Protein AF-A0A0Q4DCH8-F1 (afdb_monomer)

Foldseek 3Di:
DVVVVVVQQVQCVVLCVVCVVVVDNDSALLVLLPDDLVPCLVCLVVLLVVLPDPDDLVNNLSSLSSCLAQSLAPPNLVSLLVVLPDPPHDPSSLLSSLQSLLRRAALVNQVSLVVCLVVDPDPSSNVSSVSSNVVHPDD

Structure (mmCIF, N/CA/C/O backbone):
data_AF-A0A0Q4DCH8-F1
#
_entry.id   AF-A0A0Q4DCH8-F1
#
loop_
_atom_site.group_PDB
_atom_site.id
_atom_site.type_symbol
_atom_site.label_atom_id
_atom_site.label_alt_id
_atom_site.label_comp_id
_atom_site.label_asym_id
_atom_site.label_entity_id
_atom_site.label_seq_id
_atom_site.pdbx_PDB_ins_code
_atom_site.Cartn_x
_atom_site.Cartn_y
_atom_site.Cartn_z
_atom_site.occupancy
_atom_site.B_iso_or_equiv
_atom_site.auth_seq_id
_atom_site.auth_comp_id
_atom_site.auth_asym_id
_atom_site.auth_atom_id
_atom_site.pdbx_PDB_model_num
AT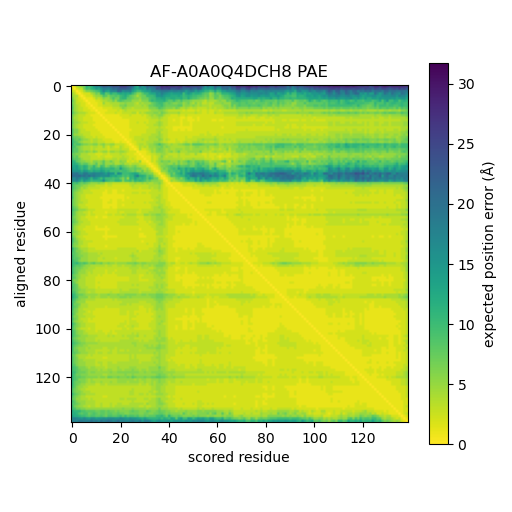OM 1 N N . MET A 1 1 ? -0.585 -26.965 1.423 1.00 51.53 1 MET A N 1
ATOM 2 C CA . MET A 1 1 ? 0.187 -25.856 0.815 1.00 51.53 1 MET A CA 1
ATOM 3 C C . MET A 1 1 ? 0.097 -25.840 -0.717 1.00 51.53 1 MET A C 1
ATOM 5 O O . MET A 1 1 ? -0.179 -24.777 -1.246 1.00 51.53 1 MET A O 1
ATOM 9 N N . GLN A 1 2 ? 0.176 -26.979 -1.425 1.00 57.62 2 GLN A N 1
ATOM 10 C CA . GLN A 1 2 ? 0.203 -27.019 -2.907 1.00 57.62 2 GLN A CA 1
ATOM 11 C C . GLN A 1 2 ? -1.027 -26.421 -3.639 1.00 57.62 2 GLN A C 1
ATOM 13 O O . GLN A 1 2 ? -0.870 -25.765 -4.663 1.00 57.62 2 GLN A O 1
ATOM 18 N N . ALA A 1 3 ? -2.252 -26.583 -3.120 1.00 64.44 3 ALA A N 1
ATOM 19 C CA . ALA A 1 3 ? -3.463 -26.089 -3.801 1.00 64.44 3 ALA A CA 1
ATOM 20 C C . ALA A 1 3 ? -3.623 -24.553 -3.767 1.00 64.44 3 ALA A C 1
ATOM 22 O O . ALA A 1 3 ? -4.148 -23.959 -4.707 1.00 64.44 3 ALA A O 1
ATOM 23 N N . LYS A 1 4 ? -3.157 -23.907 -2.689 1.00 66.94 4 LYS A N 1
ATOM 24 C CA . LYS A 1 4 ? -3.235 -22.447 -2.503 1.00 66.94 4 LYS A CA 1
ATOM 25 C C . LYS A 1 4 ? -2.260 -21.735 -3.452 1.00 66.94 4 LYS A C 1
ATOM 27 O O . LYS A 1 4 ? -2.626 -20.773 -4.112 1.00 66.94 4 LYS A O 1
ATOM 32 N N . GLU A 1 5 ? -1.061 -22.291 -3.593 1.00 68.69 5 GLU A N 1
ATOM 33 C CA . GLU A 1 5 ? -0.017 -21.804 -4.497 1.00 68.69 5 GLU 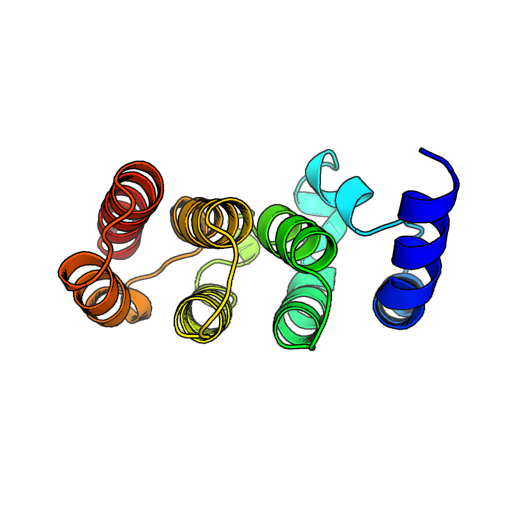A CA 1
ATOM 34 C C . GLU A 1 5 ? -0.407 -21.943 -5.980 1.00 68.69 5 GLU A C 1
ATOM 36 O O . GLU A 1 5 ? -0.288 -20.985 -6.741 1.00 68.69 5 GLU A O 1
ATOM 41 N N . ALA A 1 6 ? -0.977 -23.084 -6.385 1.00 75.94 6 ALA A N 1
ATOM 42 C CA . ALA A 1 6 ? -1.443 -23.292 -7.761 1.00 75.94 6 ALA A CA 1
ATOM 43 C C . ALA A 1 6 ? -2.556 -22.309 -8.179 1.00 75.94 6 ALA A C 1
ATOM 45 O O . ALA A 1 6 ? -2.575 -21.829 -9.319 1.00 75.94 6 ALA A O 1
ATOM 46 N N . ARG A 1 7 ? -3.464 -21.969 -7.251 1.00 81.12 7 ARG A N 1
ATOM 47 C CA . ARG A 1 7 ? -4.501 -20.955 -7.483 1.00 81.12 7 ARG A CA 1
ATOM 48 C C . ARG A 1 7 ? -3.879 -19.584 -7.752 1.00 81.12 7 ARG A C 1
ATOM 50 O O . ARG A 1 7 ? -4.248 -18.950 -8.737 1.00 81.12 7 ARG A O 1
ATOM 57 N N . TYR A 1 8 ? -2.908 -19.162 -6.943 1.00 82.06 8 TYR A N 1
ATOM 58 C CA . TYR A 1 8 ? -2.243 -17.873 -7.142 1.00 82.06 8 TYR A CA 1
ATOM 59 C C . TYR A 1 8 ? -1.471 -17.799 -8.446 1.00 82.06 8 TYR A C 1
ATOM 61 O O . TYR A 1 8 ? -1.583 -16.809 -9.155 1.00 82.06 8 TYR A O 1
ATOM 69 N N . LEU A 1 9 ? -0.768 -18.865 -8.827 1.00 82.25 9 LEU A N 1
ATOM 70 C CA . LEU A 1 9 ? -0.047 -18.896 -10.101 1.00 82.25 9 LEU A CA 1
ATOM 71 C C . LEU A 1 9 ? -0.975 -18.740 -11.314 1.00 82.25 9 LEU A C 1
ATOM 73 O O . LEU A 1 9 ? -0.566 -18.170 -12.332 1.00 82.25 9 LEU A O 1
ATOM 77 N N . THR A 1 10 ? -2.207 -19.243 -11.208 1.00 87.75 10 THR A N 1
ATOM 78 C CA . THR A 1 10 ? -3.239 -19.091 -12.243 1.00 87.75 10 THR A CA 1
ATOM 79 C C . THR A 1 10 ? -3.763 -17.660 -12.276 1.00 87.75 10 THR A C 1
ATOM 81 O O . THR A 1 10 ? -3.823 -17.038 -13.332 1.00 87.75 10 THR A O 1
ATOM 84 N N . GLU A 1 11 ? -4.104 -17.122 -11.111 1.00 91.75 11 GLU A N 1
ATOM 85 C CA . GLU A 1 11 ? -4.675 -15.788 -10.962 1.00 91.75 11 GLU A CA 1
ATOM 86 C C . GLU A 1 11 ? -3.686 -14.672 -11.340 1.00 91.75 11 GLU A C 1
ATOM 88 O O . GLU A 1 11 ? -4.040 -13.710 -12.020 1.00 91.75 11 GLU A O 1
ATOM 93 N N . GLU A 1 12 ? -2.416 -14.841 -10.978 1.00 92.00 12 GLU A N 1
ATOM 94 C CA . GLU A 1 12 ? -1.329 -13.904 -11.252 1.00 92.00 12 GLU A CA 1
ATOM 95 C C . GLU A 1 12 ? -0.763 -14.038 -12.680 1.00 92.00 12 GLU A C 1
ATOM 97 O O . GLU A 1 12 ? 0.096 -13.257 -13.092 1.00 92.00 12 GLU A O 1
ATOM 102 N N . ALA A 1 13 ? -1.226 -15.014 -13.471 1.00 92.75 13 ALA A N 1
ATOM 103 C CA . ALA A 1 13 ? -0.728 -15.250 -14.827 1.00 92.75 13 ALA A CA 1
ATOM 104 C C . ALA A 1 13 ? -0.692 -13.982 -15.711 1.00 92.75 13 ALA A C 1
ATOM 106 O O . ALA A 1 13 ? 0.326 -13.782 -1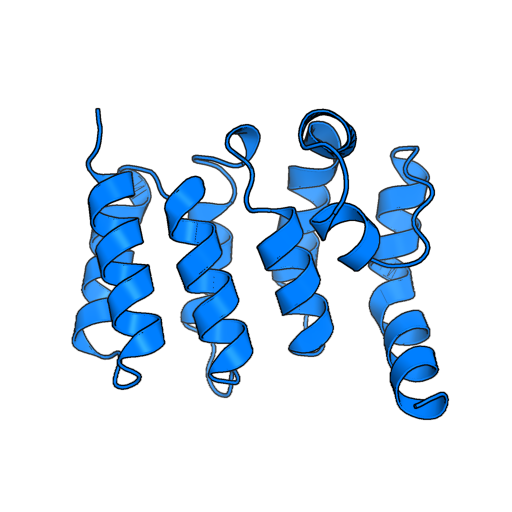6.379 1.00 92.75 13 ALA A O 1
ATOM 107 N N . PRO A 1 14 ? -1.699 -13.079 -15.686 1.00 95.06 14 PRO A N 1
ATOM 108 C CA . PRO A 1 14 ? -1.634 -11.839 -16.455 1.00 95.06 14 PRO A CA 1
ATOM 109 C C . PRO A 1 14 ? -0.479 -10.925 -16.029 1.00 95.06 14 PRO A C 1
ATOM 111 O O . PRO A 1 14 ? 0.192 -10.367 -16.890 1.00 95.06 14 PRO A O 1
ATOM 114 N N . LEU A 1 15 ? -0.222 -10.789 -14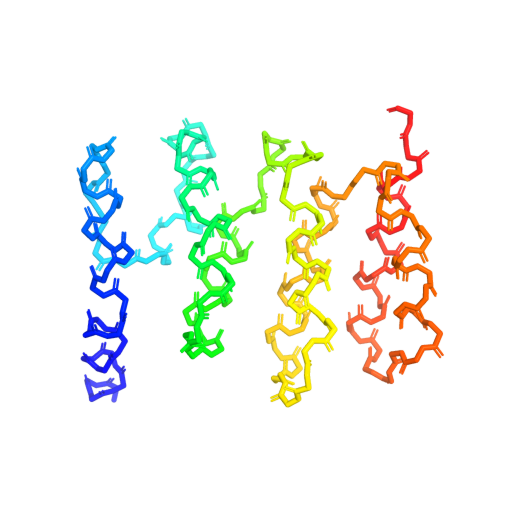.721 1.00 94.44 15 LEU A N 1
ATOM 115 C CA . LEU A 1 15 ? 0.879 -9.966 -14.207 1.00 94.44 15 LEU A CA 1
ATOM 116 C C . LEU A 1 15 ? 2.225 -10.558 -14.605 1.00 94.44 15 LEU A C 1
ATOM 118 O O . LEU A 1 15 ? 3.083 -9.837 -15.104 1.00 94.44 15 LEU A O 1
ATOM 122 N N . ARG A 1 16 ? 2.402 -11.871 -14.450 1.00 92.81 16 ARG A N 1
ATOM 123 C CA . ARG A 1 16 ? 3.651 -12.540 -14.840 1.00 92.81 16 ARG A CA 1
ATOM 124 C C . ARG A 1 16 ? 3.948 -12.363 -16.323 1.00 92.81 16 ARG A C 1
ATOM 126 O O . ARG A 1 16 ? 5.090 -12.120 -16.694 1.00 92.81 16 ARG A O 1
ATOM 133 N N . GLU A 1 17 ? 2.925 -12.443 -17.162 1.00 93.56 17 GLU A N 1
ATOM 134 C CA . GLU A 1 17 ? 3.073 -12.267 -18.600 1.00 93.56 17 GLU A CA 1
ATOM 135 C C . GLU A 1 17 ? 3.389 -10.807 -18.983 1.00 93.56 17 GLU A C 1
ATOM 137 O O . GLU A 1 17 ? 4.266 -10.570 -19.816 1.00 93.56 17 GLU A O 1
ATOM 142 N N . ASP A 1 18 ? 2.759 -9.822 -18.333 1.00 94.69 18 ASP A N 1
ATOM 143 C CA . ASP A 1 18 ? 3.103 -8.402 -18.492 1.00 94.69 18 ASP A CA 1
ATOM 144 C C . ASP A 1 18 ? 4.542 -8.097 -18.020 1.00 94.69 18 ASP A C 1
ATOM 146 O O . ASP A 1 18 ? 5.285 -7.388 -18.701 1.00 94.69 18 ASP A O 1
ATOM 150 N N . LEU A 1 19 ? 4.984 -8.686 -16.906 1.00 92.25 19 LEU A N 1
ATOM 151 C CA . LEU A 1 19 ? 6.357 -8.559 -16.402 1.00 92.25 19 LEU A CA 1
ATOM 152 C C . LEU A 1 19 ? 7.379 -9.232 -17.329 1.00 92.25 19 LEU A C 1
ATOM 154 O O . LEU A 1 19 ? 8.433 -8.658 -17.609 1.00 92.25 19 LEU A O 1
ATOM 158 N N . ARG A 1 20 ? 7.054 -10.409 -17.872 1.00 91.69 20 ARG A N 1
ATOM 159 C CA . ARG A 1 20 ? 7.909 -11.126 -18.826 1.00 91.69 20 ARG A CA 1
ATOM 160 C C . ARG A 1 20 ? 8.143 -10.317 -20.096 1.00 91.69 20 ARG A C 1
ATOM 162 O O . ARG A 1 20 ? 9.270 -10.278 -20.588 1.00 91.69 20 ARG A O 1
ATOM 169 N N . ARG A 1 21 ? 7.115 -9.630 -20.606 1.00 92.81 21 ARG A N 1
ATOM 170 C CA . ARG A 1 21 ? 7.243 -8.713 -21.754 1.00 92.81 21 ARG A CA 1
ATOM 171 C C . ARG A 1 21 ? 8.196 -7.545 -21.496 1.00 92.81 21 ARG A C 1
ATOM 173 O O . ARG A 1 21 ? 8.791 -7.042 -22.442 1.00 92.81 21 ARG A O 1
ATOM 180 N N . LEU A 1 22 ? 8.372 -7.149 -20.237 1.00 90.56 22 LEU A N 1
ATOM 181 C CA . LEU A 1 22 ? 9.335 -6.128 -19.816 1.00 90.56 22 LEU A CA 1
ATOM 182 C C . LEU A 1 22 ? 10.748 -6.685 -19.561 1.00 90.56 22 LEU A C 1
ATOM 184 O O . LEU A 1 22 ? 11.637 -5.931 -19.174 1.00 90.56 22 LEU A O 1
ATOM 188 N N . GLY A 1 23 ? 10.971 -7.986 -19.780 1.00 90.56 23 GLY A N 1
ATOM 189 C CA . GLY A 1 23 ? 12.258 -8.650 -19.561 1.00 90.56 23 GLY A CA 1
ATOM 190 C C . GLY A 1 23 ? 12.447 -9.224 -18.153 1.00 90.56 23 GLY A C 1
ATOM 191 O O . GLY A 1 23 ? 13.536 -9.702 -17.837 1.00 90.56 23 GLY A O 1
ATOM 192 N N . PHE A 1 24 ? 11.408 -9.222 -17.311 1.00 88.44 24 PHE A N 1
ATOM 193 C CA . PHE A 1 24 ? 11.467 -9.795 -15.966 1.00 88.44 24 PHE A CA 1
ATOM 194 C C . PHE A 1 24 ? 11.061 -11.265 -15.966 1.00 88.44 24 PHE A C 1
ATOM 196 O O . PHE A 1 24 ? 9.912 -11.611 -16.230 1.00 88.44 24 PHE A O 1
ATOM 203 N N . SER A 1 25 ? 11.996 -12.145 -15.614 1.00 83.44 25 SER A N 1
ATOM 204 C CA . SER A 1 25 ? 11.708 -13.567 -15.421 1.00 83.44 25 SER A CA 1
ATOM 205 C C . SER A 1 25 ? 11.425 -13.851 -13.946 1.00 83.44 25 SER A C 1
ATOM 207 O O . SER A 1 25 ? 12.316 -14.282 -13.216 1.00 83.44 25 SER A O 1
ATOM 209 N N . VAL A 1 26 ? 10.185 -13.615 -13.514 1.00 83.06 26 VAL A N 1
ATOM 210 C CA . VAL A 1 26 ? 9.714 -13.939 -12.157 1.00 83.06 26 VAL A CA 1
ATOM 211 C C . VAL A 1 26 ? 8.825 -15.179 -12.153 1.00 83.06 26 VAL A C 1
ATOM 213 O O . VAL A 1 26 ? 8.061 -15.419 -13.089 1.00 83.06 26 VAL A O 1
ATOM 216 N N . LYS A 1 27 ? 8.900 -15.970 -11.081 1.00 83.31 27 LYS A N 1
ATOM 217 C CA . LYS A 1 27 ? 7.964 -17.072 -10.833 1.00 83.31 27 LYS A CA 1
ATOM 218 C C . LYS A 1 27 ? 6.611 -16.543 -10.365 1.00 83.31 27 LYS A C 1
ATOM 220 O O . LYS A 1 27 ? 5.593 -17.121 -10.744 1.00 83.31 27 LYS A O 1
ATOM 225 N N . TRP A 1 28 ? 6.632 -15.456 -9.595 1.00 84.12 28 TRP A N 1
ATOM 226 C CA . TRP A 1 28 ? 5.497 -14.751 -8.987 1.00 84.12 28 TRP A CA 1
ATOM 227 C C . TRP A 1 28 ? 5.950 -13.392 -8.418 1.00 84.12 28 TRP A C 1
ATOM 229 O O . TRP A 1 28 ? 7.146 -13.161 -8.232 1.00 84.12 28 TRP A O 1
ATOM 239 N N . VAL A 1 29 ? 5.013 -12.495 -8.108 1.00 85.19 29 VAL A N 1
ATOM 240 C CA . VAL A 1 29 ? 5.287 -11.108 -7.681 1.00 85.19 29 VAL A CA 1
ATOM 241 C C . VAL A 1 29 ? 6.138 -11.017 -6.415 1.00 85.19 29 VAL A C 1
ATOM 243 O O . VAL A 1 29 ? 6.913 -10.075 -6.245 1.00 85.19 29 VAL A O 1
ATOM 246 N N . TRP A 1 30 ? 6.056 -12.019 -5.539 1.00 85.00 30 TRP A N 1
ATOM 247 C CA . TRP A 1 30 ? 6.834 -12.077 -4.302 1.00 85.00 30 TRP A CA 1
ATOM 248 C C . TRP A 1 30 ? 8.345 -12.177 -4.537 1.00 85.00 30 TRP A C 1
ATOM 250 O O . TRP A 1 30 ? 9.116 -11.812 -3.648 1.00 85.00 30 TRP A O 1
ATOM 260 N N . ASP A 1 31 ? 8.783 -12.577 -5.736 1.00 83.81 31 ASP A N 1
ATOM 261 C CA . ASP A 1 31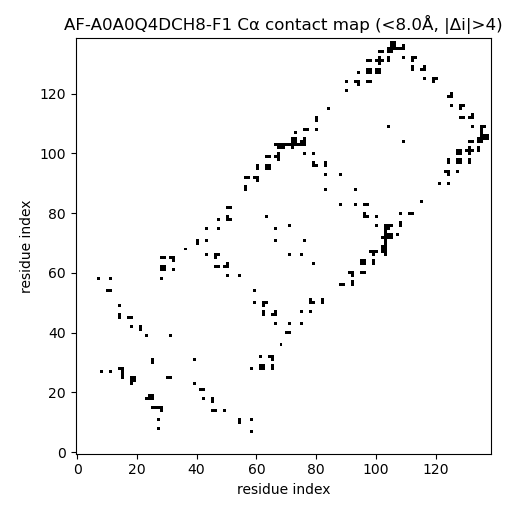 ? 10.201 -12.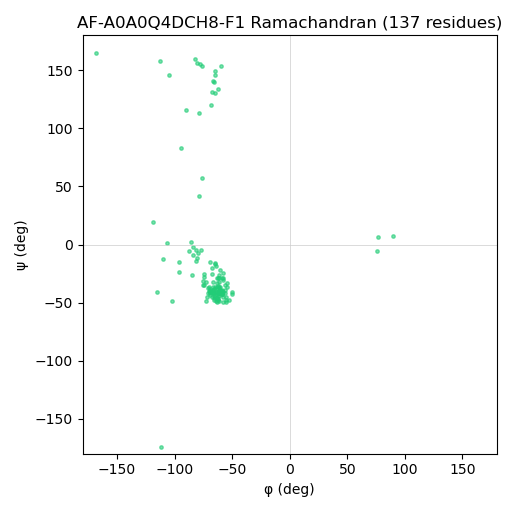552 -6.104 1.00 83.81 31 ASP A CA 1
ATOM 262 C C . ASP A 1 31 ? 10.774 -11.125 -6.076 1.00 83.81 31 ASP A C 1
ATOM 264 O O . ASP A 1 31 ? 11.953 -10.947 -5.772 1.00 83.81 31 ASP A O 1
ATOM 268 N N . PHE A 1 32 ? 9.954 -10.092 -6.314 1.00 79.88 32 PHE A N 1
ATOM 269 C CA . PHE A 1 32 ? 10.399 -8.698 -6.231 1.00 79.88 32 PHE A CA 1
ATOM 270 C C . PHE A 1 32 ? 10.581 -8.195 -4.802 1.00 79.88 32 PHE A C 1
ATOM 272 O O . PHE A 1 32 ? 11.438 -7.347 -4.569 1.00 79.88 32 PHE A O 1
ATOM 279 N N . VAL A 1 33 ? 9.840 -8.740 -3.834 1.00 78.38 33 VAL A N 1
ATOM 280 C CA . VAL A 1 33 ? 9.887 -8.281 -2.434 1.00 78.38 33 VAL A CA 1
ATOM 281 C C . VAL A 1 33 ? 11.275 -8.488 -1.819 1.00 78.38 33 VAL A C 1
ATOM 283 O O . VAL A 1 33 ? 11.690 -7.713 -0.962 1.00 78.38 33 VAL A O 1
ATOM 286 N N . ASN A 1 34 ? 12.011 -9.498 -2.290 1.00 73.38 34 ASN A N 1
ATOM 287 C CA . ASN A 1 34 ? 13.378 -9.795 -1.852 1.00 73.38 34 ASN A CA 1
ATOM 288 C C . ASN A 1 34 ? 14.448 -9.426 -2.898 1.00 73.38 34 ASN A C 1
ATOM 290 O O . ASN A 1 34 ? 15.637 -9.669 -2.676 1.00 73.38 34 ASN A O 1
ATOM 294 N N . ALA A 1 35 ? 14.056 -8.869 -4.047 1.00 73.00 35 ALA A N 1
ATOM 295 C CA . ALA A 1 35 ? 14.987 -8.474 -5.097 1.00 73.00 35 ALA A CA 1
ATOM 296 C C . ALA A 1 35 ? 15.629 -7.112 -4.791 1.00 73.00 35 ALA A C 1
ATOM 298 O O . ALA A 1 35 ? 15.069 -6.271 -4.089 1.00 73.00 35 ALA A O 1
ATOM 299 N N . LYS A 1 36 ? 16.815 -6.861 -5.359 1.00 71.31 36 LYS A N 1
ATOM 300 C CA . LYS A 1 36 ? 17.473 -5.549 -5.250 1.00 71.31 36 LYS A CA 1
ATOM 301 C C . LYS A 1 36 ? 16.633 -4.480 -5.966 1.00 71.31 36 LYS A C 1
ATOM 303 O O . LYS A 1 36 ? 16.287 -4.674 -7.128 1.00 71.31 36 LYS A O 1
ATOM 308 N N . GLU A 1 37 ? 16.372 -3.356 -5.293 1.00 63.09 37 GLU A N 1
ATOM 309 C CA . GLU A 1 37 ? 15.432 -2.289 -5.708 1.00 63.09 37 GLU A CA 1
ATOM 310 C C . GLU A 1 37 ? 15.632 -1.805 -7.158 1.00 63.09 37 GLU A C 1
ATOM 312 O O . GLU A 1 37 ? 14.673 -1.696 -7.920 1.00 63.09 37 GLU A O 1
ATOM 317 N N . ASN A 1 38 ? 16.884 -1.621 -7.594 1.00 60.97 38 ASN A N 1
ATOM 318 C CA . ASN A 1 38 ? 17.197 -1.131 -8.944 1.00 60.97 38 ASN A CA 1
ATOM 319 C C . ASN A 1 38 ? 16.777 -2.084 -10.076 1.00 60.97 38 ASN A C 1
ATOM 321 O O . ASN A 1 38 ? 16.755 -1.671 -11.233 1.00 60.97 38 ASN A O 1
ATOM 325 N N . TYR A 1 39 ? 16.485 -3.356 -9.782 1.00 67.62 39 TYR A N 1
ATOM 326 C CA . TYR A 1 39 ? 16.158 -4.337 -10.815 1.00 67.62 39 TYR A CA 1
ATOM 327 C C . TYR A 1 39 ? 14.796 -4.056 -11.460 1.00 67.62 39 TYR A C 1
ATOM 329 O O . TYR A 1 39 ? 14.674 -4.219 -12.663 1.00 67.62 39 TYR A O 1
ATOM 337 N N . TYR A 1 40 ? 13.794 -3.586 -10.712 1.00 73.38 40 TYR A N 1
ATOM 338 C CA . TYR A 1 40 ? 12.390 -3.582 -11.158 1.00 73.38 40 TYR A CA 1
ATOM 339 C C . TYR A 1 40 ? 11.753 -2.188 -11.262 1.00 73.38 40 TYR A C 1
ATOM 341 O O . TYR A 1 40 ? 10.531 -2.066 -11.335 1.00 73.38 40 TYR A O 1
ATOM 349 N N . VAL A 1 41 ? 12.554 -1.122 -11.342 1.00 86.25 41 VAL A N 1
ATOM 350 C CA . VAL A 1 41 ? 12.044 0.256 -11.492 1.00 86.25 41 VAL A CA 1
ATOM 351 C C . VAL A 1 41 ? 11.141 0.401 -12.725 1.00 86.25 41 VAL A C 1
ATOM 353 O O . VAL A 1 41 ? 10.070 1.000 -12.643 1.00 86.25 41 VAL A O 1
ATOM 356 N N . SER A 1 42 ? 11.507 -0.205 -13.860 1.00 91.00 42 SER A N 1
ATOM 357 C CA . SER A 1 42 ? 10.680 -0.170 -15.078 1.00 91.00 42 SER A CA 1
ATOM 358 C C . SER A 1 42 ? 9.375 -0.972 -14.964 1.00 91.00 42 SER A C 1
ATOM 360 O O . SER A 1 42 ? 8.471 -0.763 -15.770 1.00 91.00 42 SER A O 1
ATOM 362 N N . ALA A 1 43 ? 9.232 -1.844 -13.957 1.00 93.19 43 ALA A N 1
ATOM 363 C CA . ALA A 1 43 ? 7.997 -2.581 -13.692 1.00 93.19 43 ALA A CA 1
ATOM 364 C C . ALA A 1 43 ? 6.952 -1.756 -12.922 1.00 93.19 43 ALA A C 1
ATOM 366 O O . ALA A 1 43 ? 5.788 -2.153 -12.883 1.00 93.19 43 ALA A O 1
ATOM 367 N N . VAL A 1 44 ? 7.329 -0.618 -12.320 1.00 94.75 44 VAL A N 1
ATOM 368 C CA . VAL A 1 44 ? 6.444 0.189 -11.457 1.00 94.75 44 VAL A CA 1
ATOM 369 C C . VAL A 1 44 ? 5.104 0.540 -12.124 1.00 94.75 44 VAL A C 1
ATOM 371 O O . VAL A 1 44 ? 4.071 0.295 -11.496 1.00 94.75 44 VAL A O 1
ATOM 374 N N . PRO A 1 45 ? 5.048 1.035 -13.380 1.00 96.06 45 PRO A N 1
ATOM 375 C CA . PRO A 1 45 ? 3.768 1.334 -14.027 1.00 96.06 45 PRO A CA 1
ATOM 376 C C . PRO A 1 45 ? 2.876 0.096 -14.186 1.00 96.06 45 PRO A C 1
ATOM 378 O O . PRO A 1 45 ? 1.671 0.157 -13.937 1.00 96.06 45 PRO A O 1
ATOM 381 N N . THR A 1 46 ? 3.467 -1.047 -14.543 1.00 96.56 46 THR A N 1
ATOM 382 C CA . THR A 1 46 ? 2.754 -2.325 -14.652 1.00 96.56 46 THR A CA 1
ATOM 383 C C . THR A 1 46 ? 2.216 -2.754 -13.292 1.00 96.56 46 THR A C 1
ATOM 385 O O . THR A 1 46 ? 1.026 -3.026 -13.165 1.00 96.56 46 THR A O 1
ATOM 388 N N . LEU A 1 47 ? 3.041 -2.731 -12.245 1.00 96.19 47 LEU A N 1
ATOM 389 C CA . LEU A 1 47 ? 2.622 -3.085 -10.888 1.00 96.19 47 LEU A CA 1
ATOM 390 C C . LEU A 1 47 ? 1.469 -2.196 -10.391 1.00 96.19 47 LEU A C 1
ATOM 392 O O . LEU A 1 47 ? 0.497 -2.718 -9.851 1.00 96.19 47 LEU A O 1
ATOM 396 N N . ILE A 1 48 ? 1.503 -0.884 -10.650 1.00 97.44 48 ILE A N 1
ATOM 397 C CA . ILE A 1 48 ? 0.397 0.034 -10.318 1.00 97.44 48 ILE A CA 1
ATOM 398 C C . ILE A 1 48 ? -0.896 -0.352 -11.051 1.00 97.44 48 ILE A C 1
ATOM 400 O O . ILE A 1 48 ? -1.970 -0.373 -10.446 1.00 97.44 48 ILE A O 1
ATOM 404 N N . ASN A 1 49 ? -0.810 -0.676 -12.343 1.00 97.19 49 ASN A N 1
ATOM 405 C CA . ASN A 1 49 ? -1.974 -1.092 -13.128 1.00 97.19 49 ASN A CA 1
ATOM 406 C C . ASN A 1 49 ? -2.560 -2.419 -12.632 1.00 97.19 49 ASN A C 1
ATOM 408 O O . ASN A 1 49 ? -3.777 -2.598 -12.634 1.00 97.19 49 ASN A O 1
ATOM 412 N N . HIS A 1 50 ? -1.706 -3.347 -12.204 1.00 97.56 50 HIS A N 1
ATOM 413 C CA . HIS A 1 50 ? -2.125 -4.638 -11.669 1.00 97.56 50 HIS A CA 1
ATOM 414 C C . HIS A 1 50 ? -2.680 -4.551 -10.249 1.00 97.56 50 HIS A C 1
ATOM 416 O O . HIS A 1 50 ? -3.599 -5.300 -9.932 1.00 97.56 50 HIS A O 1
ATOM 422 N N . LEU A 1 51 ? -2.202 -3.616 -9.424 1.00 97.50 51 LEU A N 1
ATOM 423 C CA . LEU A 1 51 ? -2.700 -3.419 -8.061 1.00 97.50 51 LEU A CA 1
ATOM 424 C C . LEU A 1 51 ? -4.217 -3.156 -8.024 1.00 97.50 51 LEU A C 1
ATOM 426 O O . LEU A 1 51 ? -4.900 -3.617 -7.118 1.00 97.50 51 LEU A O 1
ATOM 430 N N . LYS A 1 52 ? -4.743 -2.464 -9.042 1.00 95.12 52 LYS A N 1
ATOM 431 C CA . LYS A 1 52 ? -6.167 -2.108 -9.173 1.00 95.12 52 LYS A CA 1
ATOM 432 C C . LYS A 1 52 ? -7.051 -3.246 -9.694 1.00 95.12 52 LYS A C 1
ATOM 434 O O . LYS A 1 52 ? -8.266 -3.097 -9.773 1.00 95.12 52 LYS A O 1
ATOM 439 N N . ARG A 1 53 ? -6.468 -4.368 -10.123 1.00 95.75 53 ARG A N 1
ATOM 440 C CA . ARG A 1 53 ? -7.230 -5.511 -10.653 1.00 95.75 53 ARG A CA 1
ATOM 441 C C . ARG A 1 53 ? -7.838 -6.316 -9.499 1.00 95.75 53 ARG A C 1
ATOM 443 O O . ARG A 1 53 ? -7.296 -6.257 -8.393 1.00 95.75 53 ARG A O 1
ATOM 450 N N . PRO A 1 54 ? -8.935 -7.065 -9.718 1.00 92.81 54 PRO A N 1
ATOM 451 C CA . PRO A 1 54 ? -9.623 -7.835 -8.677 1.00 92.81 54 PRO A CA 1
ATOM 452 C C . PRO A 1 54 ? -8.863 -9.126 -8.327 1.00 92.81 54 PRO A C 1
ATOM 454 O O . PRO A 1 54 ? -9.376 -10.230 -8.486 1.00 92.81 54 PRO A O 1
ATOM 457 N N . TYR A 1 55 ? -7.607 -8.974 -7.916 1.00 95.25 55 TYR A N 1
ATOM 458 C CA . TYR A 1 55 ? -6.786 -10.051 -7.388 1.00 95.25 55 TYR A CA 1
ATOM 459 C C . TYR A 1 55 ? -7.082 -10.297 -5.909 1.00 95.25 55 TYR A C 1
ATOM 461 O O . TYR A 1 55 ? -7.562 -9.411 -5.203 1.00 95.25 55 TYR A O 1
ATOM 469 N N . SER A 1 56 ? -6.727 -11.485 -5.436 1.00 94.75 56 SER A N 1
ATOM 470 C CA . SER A 1 56 ? -6.750 -11.860 -4.037 1.00 94.75 56 SER A CA 1
ATOM 471 C C . SER A 1 56 ? -5.844 -10.942 -3.228 1.00 94.75 56 SER A C 1
ATOM 473 O O . SER A 1 56 ? -4.843 -10.406 -3.726 1.00 94.75 56 SER A O 1
ATOM 475 N N . ASP A 1 57 ? -6.175 -10.817 -1.948 1.00 95.56 57 ASP A N 1
ATOM 476 C CA . ASP A 1 57 ? -5.420 -9.989 -1.021 1.00 95.56 57 ASP A CA 1
ATOM 477 C C . ASP A 1 57 ? -3.937 -10.357 -0.990 1.00 95.56 57 ASP A C 1
ATOM 479 O O . ASP A 1 57 ? -3.092 -9.469 -0.947 1.00 95.56 57 ASP A O 1
ATOM 483 N N . GLU A 1 58 ? -3.596 -11.644 -1.100 1.00 93.31 58 GLU A N 1
ATOM 484 C CA . GLU A 1 58 ? -2.200 -12.083 -1.113 1.00 93.31 58 GLU A CA 1
ATOM 485 C C . GLU A 1 58 ? -1.422 -11.630 -2.359 1.00 93.31 58 GLU A C 1
ATOM 487 O O . GLU A 1 58 ? -0.243 -11.284 -2.257 1.00 93.31 58 GLU A O 1
ATOM 492 N N . ILE A 1 59 ? -2.052 -11.603 -3.537 1.00 94.56 59 ILE A N 1
ATOM 493 C CA . ILE A 1 59 ? -1.404 -11.099 -4.758 1.00 94.56 59 ILE A CA 1
ATOM 494 C C . ILE A 1 59 ? -1.270 -9.576 -4.680 1.00 94.56 59 ILE A C 1
ATOM 496 O O . ILE A 1 59 ? -0.194 -9.038 -4.953 1.00 94.56 59 ILE A O 1
ATOM 500 N N . ARG A 1 60 ? -2.332 -8.873 -4.265 1.00 97.19 60 ARG A N 1
ATOM 501 C CA . ARG A 1 60 ? -2.302 -7.414 -4.078 1.00 97.19 60 ARG A CA 1
ATOM 502 C C . ARG A 1 60 ? -1.277 -7.001 -3.024 1.00 97.19 60 ARG A C 1
ATOM 504 O O . ARG A 1 60 ? -0.591 -6.000 -3.216 1.00 97.19 60 ARG A O 1
ATOM 511 N N . GLU A 1 61 ? -1.108 -7.786 -1.962 1.00 96.19 61 GLU A N 1
ATOM 512 C CA . GLU A 1 61 ? -0.075 -7.574 -0.948 1.00 96.19 61 GLU A CA 1
ATOM 513 C C . GLU A 1 61 ? 1.327 -7.688 -1.558 1.00 96.19 61 GLU A C 1
ATOM 515 O O . GLU A 1 61 ? 2.164 -6.806 -1.343 1.00 96.19 61 GLU A O 1
ATOM 520 N N . GLY A 1 62 ? 1.583 -8.738 -2.343 1.00 94.12 62 GLY A N 1
ATOM 521 C CA . GLY A 1 62 ? 2.855 -8.912 -3.042 1.00 94.12 62 GLY A CA 1
ATOM 522 C C . GLY A 1 62 ? 3.170 -7.732 -3.967 1.00 94.12 62 GLY A C 1
ATOM 523 O O . GLY A 1 62 ? 4.272 -7.184 -3.914 1.00 94.12 62 GLY A O 1
ATOM 524 N N . ILE A 1 63 ? 2.180 -7.271 -4.742 1.00 96.31 63 ILE A N 1
ATOM 525 C CA . ILE A 1 63 ? 2.302 -6.082 -5.602 1.00 96.31 63 ILE A CA 1
ATOM 526 C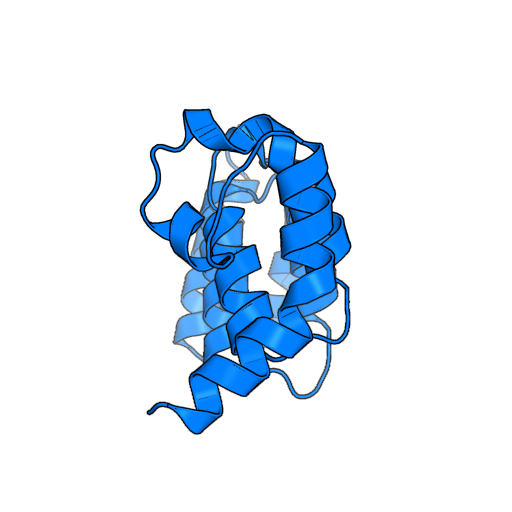 C . ILE A 1 63 ? 2.596 -4.829 -4.767 1.00 96.31 63 ILE A C 1
ATOM 528 O O . ILE A 1 63 ? 3.524 -4.083 -5.079 1.00 96.31 63 ILE A O 1
ATOM 532 N N . ALA A 1 64 ? 1.840 -4.595 -3.691 1.00 96.88 64 ALA A N 1
ATOM 533 C CA . ALA A 1 64 ? 2.027 -3.437 -2.821 1.00 96.88 64 ALA A CA 1
ATOM 534 C C . ALA A 1 64 ? 3.441 -3.406 -2.228 1.00 96.88 64 ALA A C 1
ATOM 536 O O . ALA A 1 64 ? 4.076 -2.352 -2.197 1.00 96.88 64 ALA A O 1
ATOM 537 N N . ARG A 1 65 ? 3.967 -4.553 -1.792 1.00 94.75 65 ARG A N 1
ATOM 538 C CA . ARG A 1 65 ? 5.329 -4.661 -1.252 1.00 94.75 65 ARG A CA 1
ATOM 539 C C . ARG A 1 65 ? 6.396 -4.471 -2.326 1.00 94.75 65 ARG A C 1
ATOM 541 O O . ARG A 1 65 ? 7.380 -3.792 -2.056 1.00 94.75 65 ARG A O 1
ATOM 548 N N . ALA A 1 66 ? 6.190 -4.989 -3.536 1.00 93.75 66 ALA A N 1
ATOM 549 C CA . ALA A 1 66 ? 7.083 -4.737 -4.669 1.00 93.75 66 ALA A CA 1
ATOM 550 C C . ALA A 1 66 ? 7.128 -3.245 -5.057 1.00 93.75 66 ALA A C 1
ATOM 552 O O . ALA A 1 66 ? 8.147 -2.753 -5.526 1.00 93.75 66 ALA A O 1
ATOM 553 N N . LEU A 1 67 ? 6.048 -2.496 -4.817 1.00 95.44 67 LEU A N 1
ATOM 554 C CA . LEU A 1 67 ? 6.005 -1.046 -5.027 1.00 95.44 67 LEU A CA 1
ATOM 555 C C . LEU A 1 67 ? 6.703 -0.233 -3.923 1.00 95.44 67 LEU A C 1
ATOM 557 O O . LEU A 1 67 ? 6.790 0.986 -4.051 1.00 95.44 67 LEU A O 1
ATOM 561 N N . ALA A 1 68 ? 7.203 -0.846 -2.845 1.00 93.94 68 ALA A N 1
ATOM 562 C CA . ALA A 1 68 ? 7.770 -0.142 -1.689 1.00 93.94 68 ALA A CA 1
ATOM 563 C C . ALA A 1 68 ? 9.207 0.382 -1.904 1.00 93.94 68 ALA A C 1
ATOM 565 O O . ALA A 1 68 ? 10.026 0.328 -0.988 1.00 93.94 68 ALA A O 1
ATOM 566 N N . ILE A 1 69 ? 9.487 0.942 -3.084 1.00 92.19 69 ILE A N 1
ATOM 567 C CA . ILE A 1 69 ? 10.774 1.532 -3.485 1.00 92.19 69 ILE A CA 1
ATOM 568 C C . ILE A 1 69 ? 10.669 3.048 -3.673 1.00 92.19 69 ILE A C 1
ATOM 570 O O . ILE A 1 69 ? 9.584 3.591 -3.887 1.00 92.19 69 ILE A O 1
ATOM 574 N N . LYS A 1 70 ? 11.792 3.766 -3.596 1.00 91.50 70 LYS A N 1
ATOM 575 C CA . LYS A 1 70 ? 11.797 5.241 -3.653 1.00 91.50 70 LYS A CA 1
ATOM 576 C C . LYS A 1 70 ? 11.371 5.780 -5.016 1.00 91.50 70 LYS A C 1
ATOM 578 O O . LYS A 1 70 ? 10.742 6.830 -5.080 1.00 91.50 70 LYS A O 1
ATOM 583 N N . GLU A 1 71 ? 11.672 5.057 -6.083 1.00 91.81 71 GLU A N 1
ATOM 584 C CA . GLU A 1 71 ? 11.367 5.402 -7.471 1.00 91.81 71 GLU A CA 1
ATOM 585 C C . GLU A 1 71 ? 9.860 5.378 -7.754 1.00 91.81 71 GLU A C 1
ATOM 587 O O . GLU A 1 71 ? 9.393 6.021 -8.688 1.00 91.81 71 GLU A O 1
ATOM 592 N N . ALA A 1 72 ? 9.079 4.688 -6.917 1.00 93.56 72 ALA A N 1
ATOM 593 C CA . ALA A 1 72 ? 7.622 4.691 -6.979 1.00 93.56 72 ALA A CA 1
ATOM 594 C C . ALA A 1 72 ? 6.987 5.896 -6.247 1.00 93.56 72 ALA A C 1
ATOM 596 O O . ALA A 1 72 ? 5.759 6.059 -6.259 1.00 93.56 72 ALA A O 1
ATOM 597 N N . ARG A 1 73 ? 7.795 6.762 -5.612 1.00 93.88 73 ARG A N 1
ATOM 598 C CA . ARG A 1 73 ? 7.319 7.974 -4.936 1.00 93.88 73 ARG A CA 1
ATOM 599 C C . ARG A 1 73 ? 6.669 8.939 -5.925 1.00 93.88 73 ARG A C 1
ATOM 601 O O . ARG A 1 73 ? 7.213 9.212 -6.987 1.00 93.88 73 ARG A O 1
ATOM 608 N N . GLY A 1 74 ? 5.501 9.457 -5.554 1.00 89.06 74 GLY A N 1
ATOM 609 C CA . GLY A 1 74 ? 4.720 10.390 -6.376 1.00 89.06 74 GLY A CA 1
ATOM 610 C C . GLY A 1 74 ? 3.965 9.757 -7.549 1.00 89.06 74 GLY A C 1
ATOM 611 O O . GLY A 1 74 ? 3.162 10.431 -8.185 1.00 89.06 74 GLY A O 1
ATOM 612 N N . VAL A 1 75 ? 4.150 8.455 -7.805 1.00 93.31 75 VAL A N 1
ATOM 613 C CA . VAL A 1 75 ? 3.394 7.720 -8.837 1.00 93.31 75 VAL A CA 1
ATOM 614 C C . VAL A 1 75 ? 2.498 6.631 -8.246 1.00 93.31 75 VAL A C 1
ATOM 616 O O . VAL A 1 75 ? 1.345 6.499 -8.651 1.00 93.31 75 VAL A O 1
ATOM 619 N N . ALA A 1 76 ? 2.975 5.878 -7.248 1.00 96.12 76 ALA A N 1
ATOM 620 C CA . ALA A 1 76 ? 2.218 4.762 -6.674 1.00 96.12 76 ALA A CA 1
ATOM 621 C C . ALA A 1 76 ? 1.234 5.185 -5.571 1.00 96.12 76 ALA A C 1
ATOM 623 O O . ALA A 1 76 ? 0.228 4.509 -5.362 1.00 96.12 76 ALA A O 1
ATOM 624 N N . GLY A 1 77 ? 1.494 6.302 -4.878 1.00 96.81 77 GLY A N 1
ATOM 625 C CA . GLY A 1 77 ? 0.739 6.715 -3.688 1.00 96.81 77 GLY A CA 1
ATOM 626 C C . GLY A 1 77 ? -0.770 6.827 -3.922 1.00 96.81 77 GLY A C 1
ATOM 627 O O . GLY A 1 77 ? -1.553 6.241 -3.180 1.00 96.81 77 GLY A O 1
ATOM 628 N N . THR A 1 78 ? -1.180 7.495 -5.001 1.00 96.81 78 THR A N 1
ATOM 629 C CA . THR A 1 78 ? -2.601 7.670 -5.347 1.00 96.81 78 THR A CA 1
ATOM 630 C C . THR A 1 78 ? -3.287 6.346 -5.675 1.00 96.81 78 THR A C 1
ATOM 632 O O . THR A 1 78 ? -4.429 6.130 -5.282 1.00 96.81 78 THR A O 1
ATOM 635 N N . ALA A 1 79 ? -2.598 5.429 -6.360 1.00 97.38 79 ALA A N 1
ATOM 636 C CA . ALA A 1 79 ? -3.157 4.115 -6.665 1.00 97.38 79 ALA A CA 1
ATOM 637 C C . ALA A 1 79 ? -3.332 3.260 -5.403 1.00 97.38 79 ALA A C 1
ATOM 639 O O . ALA A 1 79 ? -4.344 2.585 -5.265 1.00 97.38 79 ALA A O 1
ATOM 640 N N . ILE A 1 80 ? -2.373 3.317 -4.476 1.00 98.12 80 ILE A N 1
ATOM 641 C CA . ILE A 1 80 ? -2.447 2.598 -3.199 1.00 98.12 80 ILE A CA 1
ATOM 642 C C . ILE A 1 80 ? -3.590 3.132 -2.330 1.00 98.12 80 ILE A C 1
ATOM 644 O O . ILE A 1 80 ? -4.311 2.346 -1.722 1.00 98.12 80 ILE A O 1
ATOM 648 N N . LEU A 1 81 ? -3.772 4.455 -2.288 1.00 98.00 81 LEU A N 1
ATOM 649 C CA . LEU A 1 81 ? -4.877 5.078 -1.558 1.00 98.00 81 LEU A CA 1
ATOM 650 C C . LEU A 1 81 ? -6.238 4.672 -2.122 1.00 98.00 81 LEU A C 1
ATOM 652 O O . LEU A 1 81 ? -7.115 4.330 -1.342 1.00 98.00 81 LEU A O 1
ATOM 656 N N . ALA A 1 82 ? -6.382 4.631 -3.449 1.00 97.00 82 ALA A N 1
ATOM 657 C CA . ALA A 1 82 ? -7.618 4.176 -4.081 1.00 97.00 82 ALA A CA 1
ATOM 658 C C . ALA A 1 82 ? -7.974 2.733 -3.685 1.00 97.00 82 ALA A C 1
ATOM 660 O O . ALA A 1 82 ? -9.136 2.446 -3.428 1.00 97.00 82 ALA A O 1
ATOM 661 N N . VAL A 1 83 ? -6.982 1.838 -3.577 1.00 97.56 83 VAL A N 1
ATOM 662 C CA . VAL A 1 83 ? -7.234 0.473 -3.089 1.00 97.56 83 VAL A CA 1
ATOM 663 C C . VAL A 1 83 ? -7.589 0.477 -1.602 1.00 97.56 83 VAL A C 1
ATOM 665 O O . VAL A 1 83 ? -8.497 -0.231 -1.207 1.00 97.56 83 VAL A O 1
ATOM 668 N N . LEU A 1 84 ? -6.942 1.293 -0.762 1.00 97.00 84 LEU A N 1
ATOM 669 C CA . LEU A 1 84 ? -7.267 1.385 0.674 1.00 97.00 84 LEU A CA 1
ATOM 670 C C . LEU A 1 84 ? -8.705 1.848 0.977 1.00 97.00 84 LEU A C 1
ATOM 672 O O . LEU A 1 84 ? -9.192 1.591 2.083 1.00 97.00 84 LEU A O 1
ATOM 676 N N . GLU A 1 85 ? -9.349 2.531 0.030 1.00 95.69 85 GLU A N 1
ATOM 677 C CA . GLU A 1 85 ? -10.760 2.927 0.096 1.00 95.69 85 GLU A CA 1
ATOM 678 C C . GLU A 1 85 ? -11.732 1.799 -0.288 1.00 95.69 85 GLU A C 1
ATOM 680 O O . GLU A 1 85 ? -12.929 1.944 -0.057 1.00 95.69 85 GLU A O 1
ATOM 685 N N . GLU A 1 86 ? -11.253 0.686 -0.853 1.00 95.88 86 GLU A N 1
ATOM 686 C CA . GLU A 1 86 ? -12.104 -0.465 -1.161 1.00 95.88 86 GLU A CA 1
ATOM 687 C C . GLU A 1 86 ? -12.623 -1.129 0.126 1.00 95.88 86 GLU A C 1
ATOM 689 O O . GLU A 1 86 ? -11.903 -1.296 1.119 1.00 95.88 86 GLU A O 1
ATOM 694 N N . ASP A 1 87 ? -13.884 -1.556 0.087 1.00 92.25 87 ASP A N 1
ATOM 695 C CA . ASP A 1 87 ? -14.506 -2.315 1.166 1.00 92.25 87 ASP A CA 1
ATOM 696 C C . ASP A 1 87 ? -14.034 -3.777 1.175 1.00 92.25 87 ASP A C 1
ATOM 698 O O . ASP A 1 87 ? -13.691 -4.361 0.147 1.00 92.25 87 ASP A O 1
ATOM 702 N N . GLY A 1 88 ? -14.068 -4.407 2.352 1.00 92.88 88 GLY A N 1
ATOM 703 C CA . GLY A 1 88 ? -13.848 -5.852 2.489 1.00 92.88 88 GLY A CA 1
ATOM 704 C C . GLY A 1 88 ? -12.391 -6.319 2.398 1.00 92.88 88 GLY A C 1
ATOM 705 O O . GLY A 1 88 ? -12.153 -7.526 2.414 1.00 92.88 88 GLY A O 1
ATOM 706 N N . LEU A 1 89 ? -11.422 -5.401 2.344 1.00 95.75 89 LEU A N 1
ATOM 707 C CA . LEU A 1 89 ? -10.002 -5.749 2.407 1.00 95.75 89 LEU A CA 1
ATOM 708 C C . LEU A 1 89 ? -9.631 -6.348 3.766 1.00 95.75 89 LEU A C 1
ATOM 710 O O . LEU A 1 89 ? -10.032 -5.832 4.812 1.00 95.75 89 LEU A O 1
ATOM 714 N N . SER A 1 90 ? -8.783 -7.376 3.7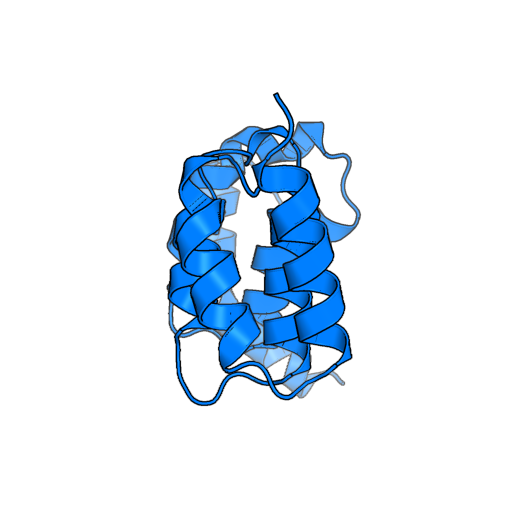69 1.00 96.75 90 SER A N 1
ATOM 715 C CA . SER A 1 90 ? -8.195 -7.877 5.010 1.00 96.75 90 SER A CA 1
ATOM 716 C C . SER A 1 90 ? -7.286 -6.839 5.672 1.00 96.75 90 SER A C 1
ATOM 718 O O . SER A 1 90 ? -6.585 -6.067 5.011 1.00 96.75 90 SER A O 1
ATOM 720 N N . ASP A 1 91 ? -7.211 -6.889 7.003 1.00 96.88 91 ASP A N 1
ATOM 721 C CA . ASP A 1 91 ? -6.285 -6.066 7.790 1.00 96.88 91 ASP A CA 1
ATOM 722 C C . ASP A 1 91 ? -4.827 -6.220 7.336 1.00 96.88 91 ASP A C 1
ATOM 724 O O . ASP A 1 91 ? -4.060 -5.258 7.363 1.00 96.88 91 ASP A O 1
ATOM 728 N N . GLN A 1 92 ? -4.449 -7.417 6.875 1.00 96.75 92 GLN A N 1
ATOM 729 C CA . GLN A 1 92 ? -3.109 -7.702 6.373 1.00 96.75 92 GLN A CA 1
ATOM 730 C C . GLN A 1 92 ? -2.807 -6.925 5.084 1.00 96.75 92 GLN A C 1
ATOM 732 O O . GLN A 1 92 ? -1.762 -6.272 4.993 1.00 96.75 92 GLN A O 1
ATOM 737 N N . LEU A 1 93 ? -3.719 -6.943 4.105 1.00 97.88 93 LEU A N 1
ATOM 738 C CA . LEU A 1 93 ? -3.552 -6.166 2.877 1.00 97.88 93 LEU A CA 1
ATOM 739 C C . LEU A 1 93 ? -3.568 -4.662 3.176 1.00 97.88 93 LEU A C 1
ATOM 741 O O . LEU A 1 93 ? -2.691 -3.935 2.705 1.00 97.88 93 LEU A O 1
ATOM 745 N N . ARG A 1 94 ? -4.512 -4.194 4.005 1.00 98.38 94 ARG A N 1
ATOM 746 C CA . ARG A 1 94 ? -4.576 -2.787 4.439 1.00 98.38 94 ARG A CA 1
ATOM 747 C C . ARG A 1 94 ? -3.260 -2.343 5.075 1.00 98.38 94 ARG A C 1
ATOM 749 O O . ARG A 1 94 ? -2.723 -1.289 4.730 1.00 98.38 94 ARG A O 1
ATOM 756 N N . TRP A 1 95 ? -2.694 -3.168 5.957 1.00 98.25 95 TRP A N 1
ATOM 757 C CA . TRP A 1 95 ? -1.402 -2.899 6.580 1.00 98.25 95 TRP A CA 1
ATOM 758 C C . TRP A 1 95 ? -0.273 -2.827 5.552 1.00 98.25 95 TRP A C 1
ATOM 760 O O . TRP A 1 95 ? 0.550 -1.912 5.621 1.00 98.25 95 TRP A O 1
ATOM 770 N N . ALA A 1 96 ? -0.228 -3.750 4.588 1.00 98.25 96 ALA A N 1
ATOM 771 C CA . ALA A 1 96 ? 0.805 -3.766 3.557 1.00 98.25 96 ALA A CA 1
ATOM 772 C C . ALA A 1 96 ? 0.750 -2.510 2.676 1.00 98.25 96 ALA A C 1
ATOM 774 O O . ALA A 1 96 ? 1.776 -1.857 2.487 1.00 98.25 96 ALA A O 1
ATOM 775 N N . LEU A 1 97 ? -0.446 -2.118 2.228 1.00 98.56 97 LEU A N 1
ATOM 776 C CA . LEU A 1 97 ? -0.688 -0.885 1.473 1.00 98.56 97 LEU A CA 1
ATOM 777 C C . LEU A 1 97 ? -0.242 0.353 2.267 1.00 98.56 97 LEU A C 1
ATOM 779 O O . LEU A 1 97 ? 0.542 1.170 1.775 1.00 98.56 97 LEU A O 1
ATOM 783 N N . ALA A 1 98 ? -0.665 0.463 3.530 1.00 98.44 98 ALA A N 1
ATOM 784 C CA . ALA A 1 98 ? -0.265 1.561 4.406 1.00 98.44 98 ALA A CA 1
ATOM 785 C C . ALA A 1 98 ? 1.252 1.578 4.666 1.00 98.44 98 ALA A C 1
ATOM 787 O O . ALA A 1 98 ? 1.861 2.646 4.746 1.00 98.44 98 ALA A O 1
ATOM 788 N N . ASN A 1 99 ? 1.891 0.409 4.771 1.00 98.25 99 ASN A N 1
ATOM 789 C CA . ASN A 1 99 ? 3.337 0.302 4.919 1.00 98.25 99 ASN A CA 1
ATOM 790 C C . ASN A 1 99 ? 4.075 0.775 3.658 1.00 98.25 99 ASN A C 1
ATOM 792 O O . ASN A 1 99 ? 5.051 1.515 3.780 1.00 98.25 99 ASN A O 1
ATOM 796 N N . THR A 1 100 ? 3.597 0.429 2.462 1.00 97.75 100 THR A N 1
ATOM 797 C CA . THR A 1 100 ? 4.162 0.909 1.190 1.00 97.75 100 THR A CA 1
ATOM 798 C C . THR A 1 100 ? 4.100 2.435 1.085 1.00 97.75 100 THR A C 1
ATOM 800 O O . THR A 1 100 ? 5.088 3.067 0.701 1.00 97.75 100 THR A O 1
ATOM 803 N N . LEU A 1 101 ? 3.002 3.061 1.533 1.00 98.12 101 LEU A N 1
ATOM 804 C CA . LEU A 1 101 ? 2.885 4.525 1.600 1.00 98.12 101 LEU A CA 1
ATOM 805 C C . LEU A 1 101 ? 3.972 5.181 2.467 1.00 98.12 101 LEU A C 1
ATOM 807 O O . LEU A 1 101 ? 4.326 6.334 2.230 1.00 98.12 101 LEU A O 1
ATOM 811 N N . THR A 1 102 ? 4.573 4.469 3.427 1.00 97.44 102 THR A N 1
ATOM 812 C CA . THR A 1 102 ? 5.678 5.027 4.230 1.00 97.44 102 THR A CA 1
ATOM 813 C C . THR A 1 102 ? 6.942 5.325 3.421 1.00 97.44 102 THR A C 1
ATOM 815 O O . THR A 1 102 ? 7.767 6.120 3.884 1.00 97.44 102 THR A O 1
ATOM 818 N N . THR A 1 103 ? 7.053 4.750 2.219 1.00 95.56 103 THR A N 1
ATOM 819 C CA . THR A 1 103 ? 8.120 4.996 1.241 1.00 95.56 103 THR A CA 1
ATOM 820 C C . THR A 1 103 ? 7.643 5.919 0.117 1.00 95.56 103 THR A C 1
ATOM 822 O O . THR A 1 103 ? 8.309 6.909 -0.200 1.00 95.56 103 THR A O 1
ATOM 825 N N . VAL A 1 104 ? 6.478 5.626 -0.469 1.00 95.69 104 VAL A N 1
ATOM 826 C CA . VAL A 1 104 ? 6.064 6.230 -1.748 1.00 95.69 104 VAL A CA 1
ATOM 827 C C . VAL A 1 104 ? 5.147 7.447 -1.623 1.00 95.69 104 VAL A C 1
ATOM 829 O O . VAL A 1 104 ? 4.977 8.170 -2.605 1.00 95.69 104 VAL A O 1
ATOM 832 N N . ALA A 1 105 ? 4.552 7.700 -0.452 1.00 96.56 105 ALA A N 1
ATOM 833 C CA . ALA A 1 105 ? 3.614 8.811 -0.299 1.00 96.56 105 ALA A CA 1
ATOM 834 C C . ALA A 1 105 ? 4.320 10.163 -0.427 1.00 96.56 105 ALA A C 1
ATOM 836 O O . ALA A 1 105 ? 5.316 10.409 0.257 1.00 96.56 105 ALA A O 1
ATOM 837 N N . ASP A 1 106 ? 3.780 11.058 -1.245 1.00 95.94 106 ASP A N 1
ATOM 838 C CA . ASP A 1 106 ? 4.267 12.425 -1.407 1.00 95.94 106 ASP A CA 1
ATOM 839 C C . ASP A 1 106 ? 3.267 13.460 -0.864 1.00 95.94 106 ASP A C 1
ATOM 841 O O . ASP A 1 106 ? 2.246 13.119 -0.260 1.00 95.94 106 ASP A O 1
ATOM 845 N N . ARG A 1 107 ? 3.562 14.749 -1.068 1.00 96.38 107 ARG A N 1
ATOM 846 C CA . ARG A 1 107 ? 2.724 15.850 -0.574 1.00 96.38 107 ARG A CA 1
ATOM 847 C C . ARG A 1 107 ? 1.286 15.793 -1.089 1.00 96.38 107 ARG A C 1
ATOM 849 O O . ARG A 1 107 ? 0.393 16.219 -0.358 1.00 96.38 107 ARG A O 1
ATOM 856 N N . SER A 1 108 ? 1.055 15.264 -2.293 1.00 95.94 108 SER A N 1
ATOM 8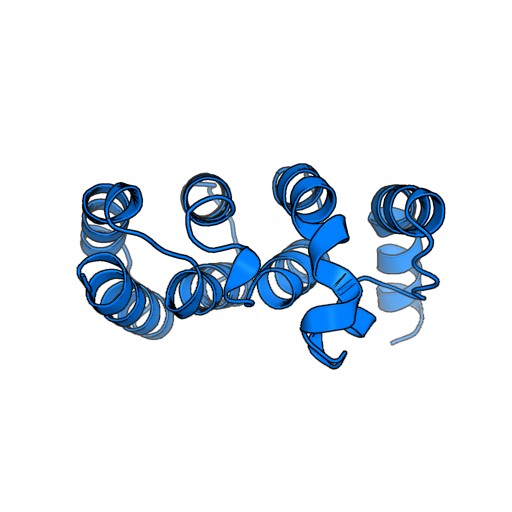57 C CA . SER A 1 108 ? -0.285 15.154 -2.880 1.00 95.94 108 SER A CA 1
ATOM 858 C C . SER A 1 108 ? -1.170 14.155 -2.125 1.00 95.94 108 SER A C 1
ATOM 860 O O . SER A 1 108 ? -2.387 14.297 -2.098 1.00 95.94 108 SER A O 1
ATOM 862 N N . ASN A 1 109 ? -0.567 13.181 -1.436 1.00 97.19 109 ASN A N 1
ATOM 863 C CA . ASN A 1 109 ? -1.284 12.131 -0.710 1.00 97.19 109 ASN A CA 1
ATOM 864 C C . ASN A 1 109 ? -1.723 12.546 0.706 1.00 97.19 109 ASN A C 1
ATOM 866 O O . ASN A 1 109 ? -2.451 11.812 1.373 1.00 97.19 109 ASN A O 1
ATOM 870 N N . LYS A 1 110 ? -1.274 13.708 1.195 1.00 97.25 110 LYS A N 1
ATOM 871 C CA . LYS A 1 110 ? -1.425 14.141 2.594 1.00 97.25 110 LYS A CA 1
ATOM 872 C C . LYS A 1 110 ? -2.874 14.144 3.082 1.00 97.25 110 LYS A C 1
ATOM 874 O O . LYS A 1 110 ? -3.141 13.656 4.181 1.00 97.25 110 LYS A O 1
ATOM 879 N N . ASP A 1 111 ? -3.778 14.748 2.322 1.00 97.25 111 ASP A N 1
ATOM 880 C CA . ASP A 1 111 ? -5.148 14.970 2.789 1.00 97.25 111 ASP A CA 1
ATOM 881 C C . ASP A 1 111 ? -5.970 13.680 2.768 1.00 97.25 111 ASP A C 1
ATOM 883 O O . ASP A 1 111 ? -6.723 13.426 3.708 1.00 97.25 111 ASP A O 1
ATOM 887 N N . GLU A 1 112 ? -5.722 12.804 1.794 1.00 97.81 112 GLU A N 1
ATOM 888 C CA . GLU A 1 112 ? -6.364 11.490 1.739 1.00 97.81 112 GLU A CA 1
ATOM 889 C C . GLU A 1 112 ? -5.870 10.570 2.866 1.00 97.81 112 GLU A C 1
ATOM 891 O O . GLU A 1 112 ? -6.668 9.953 3.568 1.00 97.81 112 GLU A O 1
ATOM 896 N N . ILE A 1 113 ? -4.562 10.571 3.163 1.00 98.12 113 ILE A N 1
ATOM 897 C CA . ILE A 1 113 ? -4.022 9.836 4.322 1.00 98.12 113 ILE A CA 1
ATOM 898 C C . ILE A 1 113 ? -4.672 10.322 5.629 1.00 98.12 113 ILE A C 1
ATOM 900 O O . ILE A 1 113 ? -5.003 9.515 6.499 1.00 98.12 113 ILE A O 1
ATOM 904 N N . LYS A 1 114 ? -4.890 11.636 5.784 1.00 98.12 114 LYS A N 1
ATOM 905 C CA . LYS A 1 114 ? -5.591 12.190 6.955 1.00 98.12 114 LYS A CA 1
ATOM 906 C C . LYS A 1 114 ? -7.053 11.765 7.021 1.00 98.12 114 LYS A C 1
ATOM 908 O O . LYS A 1 114 ? -7.555 11.557 8.123 1.00 98.12 114 LYS A O 1
ATOM 913 N N . LYS A 1 115 ? -7.742 11.692 5.881 1.00 97.81 115 LYS A N 1
ATOM 914 C CA . LYS A 1 115 ? -9.132 11.235 5.808 1.00 97.81 115 LYS A CA 1
ATOM 915 C C . LYS A 1 115 ? -9.233 9.779 6.262 1.00 97.81 115 LYS A C 1
ATOM 917 O O . LYS A 1 115 ? -9.998 9.510 7.185 1.00 97.81 115 LYS A O 1
ATOM 922 N N . LEU A 1 116 ? -8.391 8.893 5.726 1.00 96.88 116 LEU A N 1
ATOM 923 C CA . LEU A 1 116 ? -8.329 7.485 6.136 1.00 96.88 116 LEU A CA 1
ATOM 924 C C . LEU A 1 116 ? -8.002 7.320 7.629 1.00 96.88 116 LEU A C 1
ATOM 926 O O . LEU A 1 116 ? -8.664 6.557 8.323 1.00 96.88 116 LEU A O 1
ATOM 930 N N . LEU A 1 117 ? -7.050 8.092 8.165 1.00 96.88 117 LEU A N 1
ATOM 931 C CA . LEU A 1 117 ? -6.689 8.048 9.591 1.00 96.88 117 LEU A CA 1
ATOM 932 C C . LEU A 1 117 ? -7.852 8.336 10.549 1.00 96.88 117 LEU A C 1
ATOM 934 O O . LEU A 1 117 ? -7.824 7.869 11.683 1.00 96.88 117 LEU A O 1
ATOM 938 N N . ARG A 1 118 ? -8.852 9.123 10.133 1.00 97.06 118 ARG A N 1
ATOM 939 C CA . ARG A 1 118 ? -10.008 9.460 10.984 1.00 97.06 118 ARG A CA 1
ATOM 940 C C . ARG A 1 118 ? -10.986 8.302 11.144 1.00 97.06 118 ARG A C 1
ATOM 942 O O . ARG A 1 118 ? -11.733 8.295 12.116 1.00 97.06 118 ARG A O 1
ATOM 949 N N . VAL A 1 119 ? -11.008 7.387 10.179 1.00 95.31 119 VAL A N 1
ATOM 950 C CA . VAL A 1 119 ? -11.956 6.266 10.128 1.00 95.31 119 VAL A CA 1
ATOM 951 C C . VAL A 1 119 ? -11.287 4.916 10.380 1.00 95.31 119 VAL A C 1
ATOM 953 O O . VAL A 1 119 ? -11.980 3.936 10.622 1.00 95.31 119 VAL A O 1
ATOM 956 N N . GLU A 1 120 ? -9.954 4.851 10.351 1.00 95.94 120 GLU A N 1
ATOM 957 C CA . GLU A 1 120 ? -9.202 3.619 10.579 1.00 95.94 120 GLU A CA 1
ATOM 958 C C . GLU A 1 120 ? -9.308 3.142 12.036 1.00 95.94 120 GLU A C 1
ATOM 960 O O . GLU A 1 120 ? -8.877 3.821 12.971 1.00 95.94 120 GLU A O 1
ATOM 965 N N . THR A 1 121 ? -9.841 1.936 12.225 1.00 95.25 121 THR A N 1
ATOM 966 C CA . THR A 1 121 ? -10.015 1.305 13.540 1.00 95.25 121 THR A CA 1
ATOM 967 C C . THR A 1 121 ? -8.875 0.354 13.899 1.00 95.25 121 THR A C 1
ATOM 969 O O . THR A 1 121 ? -8.627 0.101 15.082 1.00 95.25 121 THR A O 1
ATOM 972 N N . ASN A 1 122 ? -8.157 -0.183 12.908 1.00 97.25 122 ASN A N 1
ATOM 973 C CA . ASN A 1 122 ? -7.015 -1.052 13.141 1.00 97.25 122 ASN A CA 1
ATOM 974 C C . ASN A 1 122 ? -5.783 -0.214 13.516 1.00 97.25 122 ASN A C 1
ATOM 976 O O . ASN A 1 122 ? -5.208 0.509 12.701 1.00 97.25 122 ASN A O 1
ATOM 980 N N . LYS A 1 123 ? -5.328 -0.359 14.766 1.00 97.56 123 LYS A N 1
ATOM 981 C CA . LYS A 1 123 ? -4.188 0.398 15.312 1.00 97.56 123 LYS A CA 1
ATOM 982 C C . LYS A 1 123 ? -2.905 0.231 14.494 1.00 97.56 123 LYS A C 1
ATOM 984 O O . LYS A 1 123 ? -2.185 1.202 14.294 1.00 97.56 123 LYS A O 1
ATOM 989 N N . GLN A 1 124 ? -2.624 -0.971 13.992 1.00 97.75 124 GLN A N 1
ATOM 990 C CA . GLN A 1 124 ? -1.400 -1.225 13.232 1.00 97.75 124 GLN A CA 1
ATOM 991 C C . GLN A 1 124 ? -1.441 -0.549 11.857 1.00 97.75 124 GLN A C 1
ATOM 993 O O . GLN A 1 124 ? -0.419 -0.034 11.399 1.00 97.75 124 GLN A O 1
ATOM 998 N N . VAL A 1 125 ? -2.610 -0.526 11.209 1.00 98.12 125 VAL A N 1
ATOM 999 C CA . VAL A 1 125 ? -2.812 0.202 9.948 1.00 98.12 125 VAL A CA 1
ATOM 1000 C C . VAL A 1 125 ? -2.724 1.710 10.197 1.00 98.12 125 VAL A C 1
ATOM 1002 O O . VAL A 1 125 ? -1.978 2.402 9.501 1.00 98.12 125 VAL A O 1
ATOM 1005 N N . ALA A 1 126 ? -3.379 2.213 11.248 1.00 98.25 126 ALA A N 1
ATOM 1006 C CA . ALA A 1 126 ? -3.318 3.619 11.643 1.00 98.25 126 ALA A CA 1
ATOM 1007 C C . ALA A 1 126 ? -1.880 4.087 11.933 1.00 98.25 126 ALA A C 1
ATOM 1009 O O . ALA A 1 126 ? -1.474 5.165 11.496 1.00 98.25 126 ALA A O 1
ATOM 1010 N N . ASP A 1 127 ? -1.061 3.272 12.601 1.00 98.44 127 ASP A N 1
ATOM 1011 C CA . ASP A 1 127 ? 0.351 3.579 12.855 1.00 98.44 127 ASP A CA 1
ATOM 1012 C C . ASP A 1 127 ? 1.153 3.732 11.554 1.00 98.44 127 ASP A C 1
ATOM 1014 O O . ASP A 1 127 ? 1.987 4.640 11.420 1.00 98.44 127 ASP A O 1
ATOM 1018 N N . ARG A 1 128 ? 0.887 2.874 10.561 1.00 98.38 128 ARG A N 1
ATOM 1019 C CA . ARG A 1 128 ? 1.529 2.959 9.242 1.00 98.38 128 ARG A CA 1
ATOM 1020 C C . ARG A 1 128 ? 1.067 4.188 8.473 1.00 98.38 128 ARG A C 1
ATOM 1022 O O . ARG A 1 128 ? 1.920 4.906 7.954 1.00 98.38 128 ARG A O 1
ATOM 1029 N N . LEU A 1 129 ? -0.228 4.498 8.483 1.00 98.19 129 LEU A N 1
ATOM 1030 C CA . LEU A 1 129 ? -0.765 5.721 7.879 1.00 98.19 129 LEU A CA 1
ATOM 1031 C C . LEU A 1 129 ? -0.189 6.986 8.537 1.00 98.19 129 LEU A C 1
ATOM 1033 O O . LEU A 1 129 ? 0.212 7.916 7.840 1.00 98.19 129 LEU A O 1
ATOM 1037 N N . ASN A 1 130 ? -0.032 7.006 9.862 1.00 98.25 130 ASN A N 1
ATOM 1038 C CA . ASN A 1 130 ? 0.627 8.103 10.576 1.00 98.25 130 ASN A CA 1
ATOM 1039 C C . ASN A 1 130 ? 2.092 8.272 10.147 1.00 98.25 130 ASN A C 1
ATOM 1041 O O . ASN A 1 130 ? 2.578 9.393 9.969 1.00 98.25 130 ASN A O 1
ATOM 1045 N N . ARG A 1 131 ? 2.820 7.166 9.957 1.00 97.88 131 ARG A N 1
ATOM 1046 C CA . ARG A 1 131 ? 4.191 7.204 9.431 1.00 97.88 131 ARG A CA 1
ATOM 1047 C C . ARG A 1 131 ? 4.227 7.687 7.981 1.00 97.88 131 ARG A C 1
ATOM 1049 O O . ARG A 1 131 ? 5.079 8.511 7.653 1.00 97.88 131 ARG A O 1
ATOM 1056 N N . ALA A 1 132 ? 3.301 7.232 7.142 1.00 97.38 132 ALA A N 1
ATOM 1057 C CA . ALA A 1 132 ? 3.165 7.686 5.764 1.00 97.38 132 ALA A CA 1
ATOM 1058 C C . ALA A 1 132 ? 2.867 9.186 5.684 1.00 97.38 132 ALA A C 1
ATOM 1060 O O . ALA A 1 132 ? 3.505 9.890 4.907 1.00 97.38 132 ALA A O 1
ATOM 1061 N N . LEU A 1 133 ? 2.002 9.709 6.559 1.00 97.56 133 LEU A N 1
ATOM 1062 C CA . LEU A 1 133 ? 1.720 11.141 6.650 1.00 97.56 133 LEU A CA 1
ATOM 1063 C C . LEU A 1 133 ? 2.986 11.951 6.958 1.00 97.56 133 LEU A C 1
ATOM 1065 O O . LEU A 1 133 ? 3.227 12.982 6.334 1.00 97.56 133 LEU A O 1
ATOM 1069 N N . LYS A 1 134 ? 3.832 11.467 7.878 1.00 95.81 134 LYS A N 1
ATOM 1070 C CA . LYS A 1 134 ? 5.134 12.091 8.173 1.00 95.81 134 LYS A CA 1
ATOM 1071 C C . LYS A 1 134 ? 6.072 12.059 6.965 1.00 95.81 134 LYS A C 1
ATOM 1073 O O . LYS A 1 134 ? 6.819 13.009 6.768 1.00 95.81 134 LYS A O 1
ATOM 1078 N N . THR A 1 135 ? 6.048 10.995 6.162 1.00 91.00 135 THR A N 1
ATOM 1079 C CA . THR A 1 135 ? 6.819 10.904 4.910 1.00 91.00 135 THR A CA 1
ATOM 1080 C C . THR A 1 135 ? 6.283 11.853 3.829 1.00 91.00 135 THR A C 1
ATOM 1082 O O . THR A 1 135 ? 7.070 12.499 3.137 1.00 91.00 135 THR A O 1
ATOM 1085 N N . ALA A 1 136 ? 4.962 11.977 3.701 1.00 90.19 136 ALA A N 1
ATOM 1086 C CA . ALA A 1 136 ? 4.292 12.817 2.709 1.00 90.19 136 ALA A CA 1
ATOM 1087 C C . ALA A 1 136 ? 4.602 14.312 2.882 1.00 90.19 136 ALA A C 1
ATOM 1089 O O . ALA A 1 136 ? 4.686 15.049 1.905 1.00 90.19 136 ALA A O 1
ATOM 1090 N N . VAL A 1 137 ? 4.800 14.772 4.122 1.00 88.62 137 VAL A N 1
ATOM 1091 C CA . VAL A 1 137 ? 5.075 16.189 4.421 1.00 88.62 137 VAL A CA 1
ATOM 1092 C C . VAL A 1 137 ? 6.555 16.572 4.365 1.00 88.62 137 VAL A C 1
ATOM 1094 O O . VAL A 1 137 ? 6.868 17.754 4.514 1.00 88.62 137 VAL A O 1
ATOM 1097 N N . LYS A 1 138 ? 7.465 15.607 4.175 1.00 83.31 138 LYS A N 1
ATOM 1098 C CA . LYS A 1 138 ? 8.896 15.907 4.029 1.00 83.31 138 LYS A CA 1
ATOM 1099 C C . LYS A 1 138 ? 9.150 16.717 2.751 1.00 83.31 138 LYS A C 1
ATOM 1101 O O . LYS A 1 138 ? 8.423 16.519 1.773 1.00 83.31 138 LYS A O 1
ATOM 1106 N N . PRO A 1 139 ? 10.132 17.637 2.789 1.00 66.25 139 PRO A N 1
ATOM 1107 C CA . PRO A 1 139 ? 10.416 18.519 1.675 1.00 66.25 139 PRO A CA 1
ATOM 1108 C C . PRO A 1 139 ? 10.830 17.815 0.391 1.00 66.25 139 PRO A C 1
ATOM 1110 O O . PRO A 1 139 ? 11.440 16.727 0.478 1.00 66.25 139 PRO A O 1
#

Nearest PDB structures (foldseek):
  5t8y-assembly2_B  TM=6.528E-01  e=2.449E-02  Bacillus subtilis subsp. subtilis str. 168
  5d08-assembly2_B  TM=6.323E-01  e=2.574E-02  Bacillus subtilis subsp. subtilis str. 168
  9bdt-assembly1_A  TM=5.347E-01  e=3.793E-01  Homo sapiens
  9bd1-assembly1_A  TM=6.459E-01  e=2.924E+00  Homo sapiens
  5vhi-assembly1_U  TM=5.789E-01  e=5.589E+00  Homo sapiens

Sequence (139 aa):
MQAKEARYLTEEAPLREDLRRLGFSVKWVWDFVNAKENYYVSAVPTLINHLKRPYSDEIREGIARALAIKEARGVAGTAILAVLEEDGLSDQLRWALANTLTTVADRSNKDEIKKLLRVETNKQVADRLNRALKTAVKP

Secondary structure (DSSP, 8-state):
-HHHHHHHHHHTHHHHHHHHHTT---SSTHHHHTS-GGGSGGGHHHHHHHHTSS--HHHHHHHHHHT-SGGGTTTSHHHHHHHHTSTT--HHHHHHHHHHHHHH--GGGHHHHHHHHHH---HHHHHHHHHHHHHHT--

Solvent-accessible surface area (backbone atoms only — not comparable to full-atom values): 7689 Å² total; per-residue (Å²): 114,70,70,64,52,56,51,48,58,60,72,44,42,66,58,48,52,58,39,40,77,74,72,42,90,61,96,50,60,58,58,48,60,77,44,68,73,84,77,51,62,89,44,47,69,58,44,53,62,53,52,76,45,99,62,57,58,71,57,38,32,26,37,32,50,47,51,47,37,71,89,32,39,74,66,42,31,67,59,46,51,57,57,66,69,48,81,91,66,53,69,67,35,46,31,37,39,26,46,22,26,45,52,9,23,31,64,87,46,37,65,59,46,53,54,49,53,76,71,53,80,53,66,72,33,37,53,27,36,54,48,13,44,60,41,8,70,54,134

pLDDT: mean 91.31, std 9.58, range [51.53, 98.56]

Radius of gyration: 14.7 Å; Cα contacts (8 Å, |Δi|>4): 178; chains: 1; bounding box: 32×46×37 Å

Mean predicted aligned error: 4.14 Å